Protein AF-A0A7C5R601-F1 (afdb_monomer_lite)

Foldseek 3Di:
DDDPVPCPPVNVVVVVVVVPDDPPDDPPDDFFEAEDEEDALFDCPPHCVRADPPSSPCVCVVCVVVQPPGPYYDYHYPYDDDPD

Structure (mmCIF, N/CA/C/O backbone):
data_AF-A0A7C5R601-F1
#
_entry.id   AF-A0A7C5R601-F1
#
loop_
_atom_site.group_PDB
_atom_site.id
_atom_site.type_symbol
_atom_site.label_atom_id
_atom_site.label_alt_id
_atom_site.label_comp_id
_atom_site.label_asym_id
_atom_site.label_entity_id
_atom_site.label_seq_id
_atom_site.pdbx_PDB_ins_code
_atom_site.Cartn_x
_atom_site.Cartn_y
_atom_site.Cartn_z
_atom_site.occupancy
_atom_site.B_iso_or_equiv
_atom_site.auth_seq_id
_atom_site.auth_comp_id
_atom_site.auth_asym_id
_atom_site.auth_atom_id
_atom_site.pdbx_PDB_model_num
ATOM 1 N N . MET A 1 1 ? -39.525 -13.829 60.886 1.00 48.53 1 MET A N 1
ATOM 2 C CA . MET A 1 1 ? -40.221 -12.682 60.268 1.00 48.53 1 MET A CA 1
ATOM 3 C C . MET A 1 1 ? -39.237 -11.522 60.263 1.00 48.53 1 MET A C 1
ATOM 5 O O . MET A 1 1 ? -38.994 -10.959 61.318 1.00 48.53 1 MET A O 1
ATOM 9 N N . PHE A 1 2 ? -38.550 -11.288 59.139 1.00 52.31 2 PHE A N 1
ATOM 10 C CA . PHE A 1 2 ? -37.565 -10.204 59.022 1.00 52.31 2 PHE A CA 1
ATOM 11 C C . PHE A 1 2 ? -38.290 -8.854 59.099 1.00 52.31 2 PHE A C 1
ATOM 13 O O . PHE A 1 2 ? -39.242 -8.624 58.356 1.00 52.31 2 PHE A O 1
ATOM 20 N N . ASP A 1 3 ? -37.871 -7.993 60.027 1.00 57.09 3 ASP A N 1
ATOM 21 C CA . ASP A 1 3 ? -38.430 -6.654 60.203 1.00 57.09 3 ASP A CA 1
ATOM 22 C C . ASP A 1 3 ? -37.899 -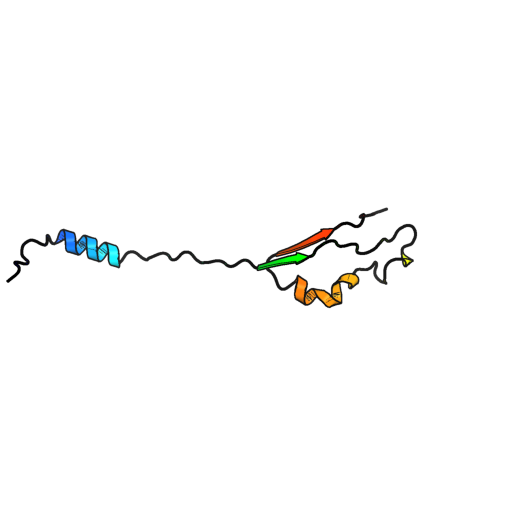5.716 59.106 1.00 57.09 3 ASP A C 1
ATOM 24 O O . ASP A 1 3 ? -36.708 -5.417 59.040 1.00 57.09 3 ASP A O 1
ATOM 28 N N . MET A 1 4 ? -38.792 -5.263 58.223 1.00 59.84 4 MET A N 1
ATOM 29 C CA . MET A 1 4 ? -38.481 -4.367 57.101 1.00 59.84 4 MET A CA 1
ATOM 30 C C . MET A 1 4 ? -38.343 -2.887 57.511 1.00 59.84 4 MET A C 1
ATOM 32 O O . MET A 1 4 ? -38.085 -2.038 56.659 1.00 59.84 4 MET A O 1
ATOM 36 N N . LYS A 1 5 ? -38.485 -2.534 58.796 1.00 58.62 5 LYS A N 1
ATOM 37 C CA . LYS A 1 5 ? -38.490 -1.132 59.266 1.00 58.62 5 LYS A CA 1
ATOM 38 C C . LYS A 1 5 ? -37.126 -0.424 59.233 1.00 58.62 5 LYS A C 1
ATOM 40 O O . LYS A 1 5 ? -37.068 0.782 59.457 1.00 58.62 5 LYS A O 1
ATOM 45 N N . GLY A 1 6 ? -36.031 -1.139 58.956 1.00 58.22 6 GLY A N 1
ATOM 46 C CA . GLY A 1 6 ? -34.668 -0.586 58.922 1.00 58.22 6 GLY A CA 1
ATOM 47 C C . GLY A 1 6 ? -34.228 0.012 57.579 1.00 58.22 6 GLY A C 1
ATOM 48 O O . GLY A 1 6 ? -33.183 0.663 57.515 1.00 58.22 6 GLY A O 1
ATOM 49 N N . PHE A 1 7 ? -34.998 -0.184 56.505 1.00 58.31 7 PHE A N 1
ATOM 50 C CA . PHE A 1 7 ? -34.629 0.306 55.179 1.00 58.31 7 PHE A CA 1
ATOM 51 C C . PHE A 1 7 ? -35.012 1.785 55.044 1.00 58.31 7 PHE A C 1
ATOM 53 O O . PHE A 1 7 ? -36.159 2.129 54.760 1.00 58.31 7 PHE A O 1
ATOM 60 N N . ARG A 1 8 ? -34.062 2.688 55.322 1.00 68.25 8 ARG A N 1
ATOM 61 C CA . ARG A 1 8 ? -34.297 4.135 55.234 1.00 68.25 8 ARG A CA 1
ATOM 62 C C . ARG A 1 8 ? -34.722 4.476 53.806 1.00 68.25 8 ARG A C 1
ATOM 64 O O . ARG A 1 8 ? -34.037 4.106 52.863 1.00 68.25 8 ARG A O 1
ATOM 71 N N . LEU A 1 9 ? -35.822 5.210 53.643 1.00 63.59 9 LEU A N 1
ATOM 72 C CA . LEU A 1 9 ? -36.385 5.618 52.346 1.00 63.59 9 LEU A CA 1
ATOM 73 C C . LEU A 1 9 ? -35.336 6.240 51.394 1.00 63.59 9 LEU A C 1
ATOM 75 O O . LEU A 1 9 ? -35.413 6.067 50.181 1.00 63.59 9 LEU A O 1
ATOM 79 N N . GLY A 1 10 ? -34.299 6.884 51.947 1.00 66.88 10 GLY A N 1
ATOM 80 C CA . GLY A 1 10 ? -33.145 7.374 51.188 1.00 66.88 10 GLY A CA 1
ATOM 81 C C . GLY A 1 10 ? -32.360 6.274 50.460 1.00 66.88 10 GLY A C 1
ATOM 82 O O . GLY A 1 10 ? -31.921 6.486 49.338 1.00 66.88 10 GLY A O 1
ATOM 83 N N . SER A 1 11 ? -32.240 5.075 51.029 1.00 69.69 11 SER A N 1
ATOM 84 C CA . SER A 1 11 ? -31.591 3.925 50.390 1.00 69.69 11 SER A CA 1
ATOM 85 C C . SER A 1 11 ? -32.365 3.427 49.162 1.00 69.69 11 SER A C 1
ATOM 87 O O . SER A 1 11 ? -31.736 3.041 48.183 1.00 69.69 11 SER A O 1
ATOM 89 N N . LEU A 1 12 ? -33.708 3.496 49.161 1.00 76.06 12 LEU A N 1
ATOM 90 C CA . LEU A 1 12 ? -34.521 3.188 47.967 1.00 76.06 12 LEU A CA 1
ATOM 91 C C . LEU A 1 12 ? -34.294 4.229 46.868 1.00 76.06 12 LEU A C 1
ATOM 93 O O . LEU A 1 12 ? -34.199 3.872 45.698 1.00 76.06 12 LEU A O 1
ATOM 97 N N . PHE A 1 13 ? -34.169 5.501 47.252 1.00 76.56 13 PHE A N 1
ATOM 98 C CA . PHE A 1 13 ? -33.889 6.594 46.326 1.00 76.56 13 PHE A CA 1
ATOM 99 C C . PHE A 1 13 ? -32.523 6.434 45.648 1.00 76.56 13 PHE A C 1
ATOM 101 O O . PHE A 1 13 ? -32.443 6.522 44.428 1.00 76.56 13 PHE A O 1
ATOM 108 N N . PHE A 1 14 ? -31.465 6.119 46.404 1.00 72.50 14 PHE A N 1
ATOM 109 C CA . PHE A 1 14 ? -30.131 5.882 45.837 1.00 72.50 14 PHE A CA 1
ATOM 110 C C . PHE A 1 14 ? -30.078 4.651 44.924 1.00 72.50 14 PHE A C 1
ATOM 112 O O . PHE A 1 14 ? -29.404 4.694 43.899 1.00 72.50 14 PHE A O 1
ATOM 119 N N . ILE A 1 15 ? -30.816 3.585 45.251 1.00 80.62 15 ILE A N 1
ATOM 120 C CA . ILE A 1 15 ? -30.940 2.404 44.385 1.00 80.62 15 ILE A CA 1
ATOM 121 C C . ILE A 1 15 ? -31.666 2.763 43.086 1.00 80.62 15 ILE A C 1
ATOM 123 O O . ILE A 1 15 ? -31.174 2.445 42.008 1.00 80.62 15 ILE A O 1
ATOM 127 N N . ALA A 1 16 ? -32.796 3.469 43.167 1.00 79.19 16 ALA A N 1
ATOM 128 C CA . ALA A 1 16 ? -33.529 3.919 41.986 1.00 79.19 16 ALA A CA 1
ATOM 129 C C . ALA A 1 16 ? -32.678 4.846 41.098 1.00 79.19 16 ALA A C 1
ATOM 131 O O . ALA A 1 16 ? -32.711 4.715 39.878 1.00 79.19 16 ALA A O 1
ATOM 132 N N . LEU A 1 17 ? -31.863 5.723 41.699 1.00 76.19 17 LEU A N 1
ATOM 133 C CA . LEU A 1 17 ? -30.926 6.591 40.981 1.00 76.19 17 LEU A CA 1
ATOM 134 C C . LEU A 1 17 ? -29.847 5.789 40.237 1.00 76.19 17 LEU A C 1
ATOM 136 O O . LEU A 1 17 ? -29.508 6.117 39.104 1.00 76.19 17 LEU A O 1
ATOM 140 N N . PHE A 1 18 ? -29.333 4.725 40.860 1.00 74.00 18 PHE A N 1
ATOM 141 C CA . PHE A 1 18 ? -28.341 3.828 40.263 1.00 74.00 18 PHE A CA 1
ATOM 142 C C . PHE A 1 18 ? -28.906 3.018 39.089 1.00 74.00 18 PHE A C 1
ATOM 144 O O . PHE A 1 18 ? -28.193 2.783 38.120 1.00 74.00 18 PHE A O 1
ATOM 151 N N . PHE A 1 19 ? -30.183 2.626 39.149 1.00 72.44 19 PHE A N 1
ATOM 152 C CA . PHE A 1 19 ? -30.870 1.934 38.051 1.00 72.44 19 PHE A CA 1
ATOM 153 C C . PHE A 1 19 ? -31.324 2.865 36.918 1.00 72.44 19 PHE A C 1
ATOM 155 O O . PHE A 1 19 ? -31.587 2.390 35.816 1.00 72.44 19 PHE A O 1
ATOM 162 N N . TRP A 1 20 ? -31.433 4.170 37.176 1.00 76.19 20 TRP A N 1
ATOM 163 C CA . TRP A 1 20 ? -31.816 5.168 36.172 1.00 76.19 20 TRP A CA 1
ATOM 164 C C . TRP A 1 20 ? -30.615 5.842 35.497 1.00 76.19 20 TRP A C 1
ATOM 166 O O . TRP A 1 20 ? -30.785 6.586 34.532 1.00 76.19 20 TRP A O 1
ATOM 176 N N . LEU A 1 21 ? -29.396 5.573 35.977 1.00 77.50 21 LEU A N 1
ATOM 177 C CA . LEU A 1 21 ? -28.180 6.031 35.323 1.00 77.50 21 LEU A CA 1
ATOM 178 C C . LEU A 1 21 ? -28.008 5.256 34.003 1.00 77.50 21 LEU A C 1
ATOM 180 O O . LEU A 1 21 ? -27.910 4.026 34.038 1.00 77.50 21 LEU A O 1
ATOM 184 N N . PRO A 1 22 ? -27.969 5.921 32.836 1.00 72.00 22 PRO A N 1
ATOM 185 C CA . PRO A 1 22 ? -27.678 5.226 31.595 1.00 72.00 22 PRO A CA 1
ATOM 186 C C . PRO A 1 22 ? -26.251 4.681 31.683 1.00 72.00 22 PRO A C 1
ATOM 188 O O . PRO A 1 22 ? -25.294 5.441 31.834 1.00 72.00 22 PRO A O 1
ATOM 191 N N . LEU A 1 23 ? -26.103 3.358 31.593 1.00 71.50 23 LEU A N 1
ATOM 192 C CA . LEU A 1 23 ? -24.822 2.741 31.274 1.00 71.50 23 LEU A CA 1
ATOM 193 C C . LEU A 1 23 ? -24.458 3.206 29.864 1.00 71.50 23 LEU A C 1
ATOM 195 O O . LEU A 1 23 ? -24.961 2.673 28.878 1.00 71.50 23 LEU A O 1
ATOM 199 N N . THR A 1 24 ? -23.630 4.242 29.758 1.00 68.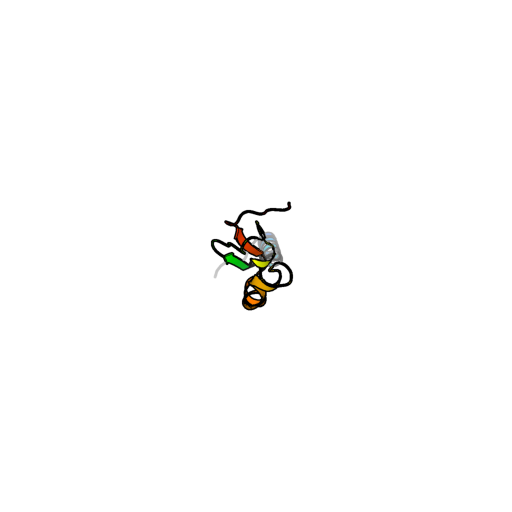75 24 THR A N 1
ATOM 200 C CA . THR A 1 24 ? -23.017 4.612 28.485 1.00 68.75 24 THR A CA 1
ATOM 201 C C . THR A 1 24 ? -22.074 3.476 28.105 1.00 68.75 24 THR A C 1
ATOM 203 O O . THR A 1 24 ? -20.975 3.370 28.655 1.00 68.75 24 THR A O 1
ATOM 206 N N . GLY A 1 25 ? -22.534 2.577 27.235 1.00 69.88 25 GLY A N 1
ATOM 207 C CA . GLY A 1 25 ? -21.682 1.559 26.635 1.00 69.88 25 GLY A CA 1
ATOM 208 C C . GLY A 1 25 ? -20.537 2.241 25.893 1.00 69.88 25 GLY A C 1
ATOM 209 O O . GLY A 1 25 ? -20.736 3.277 25.261 1.00 69.88 25 GLY A O 1
ATOM 210 N N . GLN A 1 26 ? -19.326 1.703 26.016 1.00 73.06 26 GLN A N 1
ATOM 211 C CA . GLN A 1 26 ? -18.262 2.069 25.089 1.00 73.06 26 GLN A CA 1
ATOM 212 C C . GLN A 1 26 ? -18.708 1.609 23.699 1.00 73.06 26 GLN A C 1
ATOM 214 O O . GLN A 1 26 ? -18.999 0.427 23.527 1.00 73.06 26 GLN A O 1
ATOM 219 N N . ASP A 1 27 ? -18.795 2.527 22.734 1.00 79.31 27 ASP A N 1
ATOM 220 C CA . ASP A 1 27 ? -18.902 2.139 21.329 1.00 79.31 27 ASP A CA 1
ATOM 221 C C . ASP A 1 27 ? -17.600 1.420 20.972 1.00 79.31 27 ASP A C 1
ATOM 223 O O . ASP A 1 27 ? -16.553 2.053 20.800 1.00 79.31 27 ASP A O 1
ATOM 227 N N . GLU A 1 28 ? -17.648 0.092 20.914 1.00 80.00 28 GLU A N 1
ATOM 228 C CA . GLU A 1 28 ? -16.552 -0.698 20.372 1.00 80.00 28 GLU A CA 1
ATOM 229 C C . GLU A 1 28 ? -16.436 -0.363 18.882 1.00 80.00 28 GLU A C 1
ATOM 231 O O . GLU A 1 28 ? -17.233 -0.797 18.052 1.00 80.00 28 GLU A O 1
ATOM 236 N N . LYS A 1 29 ? -15.470 0.498 18.550 1.00 89.06 29 LYS A N 1
ATOM 237 C CA . LYS A 1 29 ? -15.126 0.822 17.168 1.00 89.06 29 LYS A CA 1
ATOM 238 C C . LYS A 1 29 ? -14.057 -0.144 16.696 1.00 89.06 29 LYS A C 1
ATOM 240 O O . LYS A 1 29 ? -12.919 -0.087 17.158 1.00 89.06 29 LYS A O 1
ATOM 245 N N . GLU A 1 30 ? -14.426 -1.003 15.762 1.00 93.50 30 GLU A N 1
ATOM 246 C CA . GLU A 1 30 ? -13.466 -1.812 15.026 1.00 93.50 30 GLU A CA 1
ATOM 247 C C . GLU A 1 30 ? -12.773 -0.953 13.960 1.00 93.50 30 GLU A C 1
ATOM 249 O O . GLU A 1 30 ? -13.393 -0.089 13.341 1.00 93.50 30 GLU A O 1
ATOM 254 N N . VAL A 1 31 ? -11.471 -1.181 13.773 1.00 96.06 31 VAL A N 1
ATOM 255 C CA . VAL A 1 31 ? -10.670 -0.583 12.699 1.00 96.06 31 VAL A CA 1
ATOM 256 C C . VAL A 1 31 ? -9.997 -1.719 11.946 1.00 96.06 31 VAL A C 1
ATOM 258 O O . VAL A 1 31 ? -9.302 -2.547 12.539 1.00 96.06 31 VAL A O 1
ATOM 261 N N . THR A 1 32 ? -10.195 -1.754 10.638 1.00 97.94 32 THR A N 1
ATOM 262 C CA . THR A 1 32 ? -9.639 -2.751 9.729 1.00 97.94 32 THR A CA 1
ATOM 263 C C . THR A 1 32 ? -8.384 -2.215 9.049 1.00 97.94 32 THR A C 1
ATOM 265 O O . THR A 1 32 ? -8.324 -1.063 8.618 1.00 97.94 32 THR A O 1
ATOM 268 N N . ILE A 1 33 ? -7.347 -3.050 8.975 1.00 98.06 33 ILE A N 1
ATOM 269 C CA . ILE A 1 33 ? -6.038 -2.665 8.443 1.00 98.06 33 ILE A CA 1
ATOM 270 C C . ILE A 1 33 ? -5.553 -3.733 7.469 1.00 98.06 33 ILE A C 1
ATOM 272 O O . ILE A 1 33 ? -5.544 -4.918 7.805 1.00 98.06 33 ILE A O 1
ATOM 276 N N . ILE A 1 34 ? -5.082 -3.308 6.298 1.00 98.56 34 ILE A N 1
ATOM 277 C CA . ILE A 1 34 ? -4.349 -4.159 5.356 1.00 98.56 34 ILE A CA 1
ATOM 278 C C . ILE A 1 34 ? -2.902 -3.678 5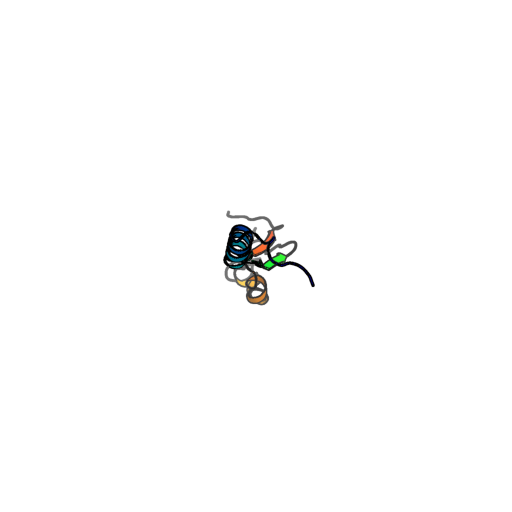.270 1.00 98.56 34 ILE A C 1
ATOM 280 O O . ILE A 1 34 ? -2.619 -2.530 4.936 1.00 98.56 34 ILE A O 1
ATOM 284 N N . GLY A 1 35 ? -1.971 -4.583 5.559 1.00 97.44 35 GLY A N 1
ATOM 285 C CA . GLY A 1 35 ? -0.543 -4.371 5.358 1.00 97.44 35 GLY A CA 1
ATOM 286 C C . GLY A 1 35 ? -0.033 -5.290 4.257 1.00 97.44 35 GLY A C 1
ATOM 287 O O . GLY A 1 35 ? -0.260 -6.499 4.313 1.00 97.44 35 GLY A O 1
ATOM 288 N N . VAL A 1 36 ? 0.671 -4.735 3.277 1.00 96.88 36 VAL A N 1
ATOM 289 C CA . VAL A 1 36 ? 1.472 -5.516 2.325 1.00 96.88 36 VAL A CA 1
ATOM 290 C C . VAL A 1 36 ? 2.957 -5.370 2.644 1.00 96.88 36 VAL A C 1
ATOM 292 O O . VAL A 1 36 ? 3.375 -4.410 3.292 1.00 96.88 36 VAL A O 1
ATOM 295 N N . GLY A 1 37 ? 3.749 -6.355 2.227 1.00 95.69 37 GLY A N 1
ATOM 296 C CA . GLY A 1 37 ? 5.199 -6.327 2.396 1.00 95.69 37 GLY A CA 1
ATOM 297 C C . GLY A 1 37 ? 5.878 -5.354 1.432 1.00 95.69 37 GLY A C 1
ATOM 298 O O . GLY A 1 37 ? 5.340 -4.301 1.085 1.00 95.69 37 GLY A O 1
ATOM 299 N N . ASP A 1 38 ? 7.069 -5.736 0.993 1.00 95.56 38 ASP A N 1
ATOM 300 C CA . ASP A 1 38 ? 7.886 -4.932 0.094 1.00 95.56 38 ASP A CA 1
ATOM 301 C C . ASP A 1 38 ? 7.225 -4.770 -1.279 1.00 95.56 38 ASP A C 1
ATOM 303 O O . ASP A 1 38 ? 6.737 -5.721 -1.893 1.00 95.56 38 ASP A O 1
ATOM 307 N N . MET A 1 39 ? 7.233 -3.539 -1.771 1.00 93.19 39 MET A N 1
ATOM 308 C CA . MET A 1 39 ? 6.697 -3.133 -3.056 1.00 93.19 39 MET A CA 1
ATOM 309 C C . MET A 1 39 ? 7.801 -2.470 -3.874 1.00 93.19 39 MET A C 1
ATOM 311 O O . MET A 1 39 ? 8.387 -1.465 -3.468 1.00 93.19 39 MET A O 1
ATOM 315 N N . MET A 1 40 ? 8.031 -3.006 -5.070 1.00 92.12 40 MET A N 1
ATOM 316 C CA . MET A 1 40 ? 8.911 -2.433 -6.087 1.00 92.12 40 MET A CA 1
ATOM 317 C C . MET A 1 40 ? 8.112 -2.289 -7.394 1.00 92.12 40 MET A C 1
ATOM 319 O O . MET A 1 40 ? 8.113 -3.210 -8.210 1.00 92.12 40 MET A O 1
ATOM 323 N N . PRO A 1 41 ? 7.396 -1.169 -7.620 1.00 89.31 41 PRO A N 1
ATOM 324 C CA . PRO A 1 41 ? 6.530 -0.988 -8.796 1.00 89.31 41 PRO A CA 1
ATOM 325 C C . PRO A 1 41 ? 7.287 -0.885 -10.137 1.00 89.31 41 PRO A C 1
ATOM 327 O O . PRO A 1 41 ? 6.672 -0.776 -11.193 1.00 89.31 41 PRO A O 1
ATOM 330 N N . GLY A 1 42 ? 8.619 -0.941 -10.121 1.00 90.38 42 GLY A N 1
ATOM 331 C CA . GLY A 1 42 ? 9.475 -0.784 -11.294 1.00 90.38 42 GLY A CA 1
ATOM 332 C C . GLY A 1 42 ? 10.083 0.615 -11.385 1.00 90.38 42 GLY A C 1
ATOM 333 O O . GLY A 1 42 ? 9.992 1.411 -10.454 1.00 90.38 42 GLY A O 1
ATOM 334 N N . THR A 1 43 ? 10.742 0.904 -12.508 1.00 90.44 43 THR A N 1
ATOM 335 C CA . THR A 1 43 ? 11.449 2.172 -12.737 1.00 90.44 43 THR A CA 1
ATOM 336 C C . THR A 1 43 ? 11.240 2.670 -14.160 1.00 90.44 43 THR A C 1
ATOM 338 O O . THR A 1 43 ? 11.141 1.879 -15.094 1.00 90.44 43 THR A O 1
ATOM 341 N N . ASN A 1 44 ? 11.191 3.991 -14.325 1.00 89.31 44 ASN A N 1
ATOM 342 C CA . ASN A 1 44 ? 11.178 4.679 -15.616 1.00 89.31 44 ASN A CA 1
ATOM 343 C C . ASN A 1 44 ? 12.586 5.126 -16.065 1.00 89.31 44 ASN A C 1
ATOM 345 O O . ASN A 1 44 ? 12.701 5.851 -17.056 1.00 89.31 44 ASN A O 1
ATOM 349 N N . TYR A 1 45 ? 13.641 4.724 -15.345 1.00 90.00 45 TYR A N 1
ATOM 350 C CA . TYR A 1 45 ? 15.024 5.100 -15.623 1.00 90.00 45 TYR A CA 1
ATOM 351 C C . TYR A 1 45 ? 15.876 3.896 -16.077 1.00 90.00 45 TYR A C 1
ATOM 353 O O . TYR A 1 45 ? 15.788 2.819 -15.485 1.00 90.00 45 TYR A O 1
ATOM 361 N N . PRO A 1 46 ? 16.740 4.059 -17.101 1.00 90.38 46 PRO A N 1
ATOM 362 C CA . PRO A 1 46 ? 16.895 5.251 -17.943 1.00 90.38 46 PRO A CA 1
ATOM 363 C C . PRO A 1 46 ? 15.816 5.382 -19.030 1.00 90.38 46 PRO A C 1
ATOM 365 O O . PRO A 1 46 ? 15.820 6.363 -19.769 1.00 90.38 46 PRO A O 1
ATOM 368 N N . SER A 1 47 ? 14.909 4.407 -19.162 1.00 91.06 47 SER A N 1
ATOM 369 C CA . SER A 1 47 ? 13.863 4.418 -20.187 1.00 91.06 47 SER A CA 1
ATOM 370 C C . SER A 1 47 ? 12.465 4.277 -19.596 1.00 91.06 47 SER A C 1
ATOM 372 O O . SER A 1 47 ? 12.172 3.335 -18.862 1.00 91.06 47 SER A O 1
ATOM 374 N N . ARG A 1 48 ? 11.549 5.147 -20.039 1.00 89.00 48 ARG A N 1
ATOM 375 C CA . ARG A 1 48 ? 10.117 5.063 -19.705 1.00 89.00 48 ARG A CA 1
ATOM 376 C C . ARG A 1 48 ? 9.461 3.778 -20.206 1.00 89.00 48 ARG A C 1
ATOM 378 O O . ARG A 1 48 ? 8.444 3.375 -19.660 1.00 89.00 48 ARG A O 1
ATOM 385 N N . SER A 1 49 ? 10.045 3.130 -21.216 1.00 91.75 49 SER A N 1
ATOM 386 C CA . SER A 1 49 ? 9.538 1.872 -21.774 1.00 91.75 49 SER A CA 1
ATOM 387 C C . SER A 1 49 ? 9.674 0.674 -20.829 1.00 91.75 49 SER A C 1
ATOM 389 O O . SER A 1 49 ? 9.231 -0.413 -21.180 1.00 91.75 49 SER A O 1
ATOM 391 N N . TYR A 1 50 ? 10.348 0.832 -19.686 1.00 91.94 50 TYR A N 1
ATOM 392 C CA . TYR A 1 50 ? 10.492 -0.224 -18.680 1.00 91.94 50 TYR A CA 1
ATOM 393 C C . TYR A 1 50 ? 9.231 -0.407 -17.839 1.00 91.94 50 TYR A C 1
ATOM 395 O O . TYR A 1 50 ? 8.989 -1.500 -17.331 1.00 91.94 50 TYR A O 1
ATOM 403 N N . LEU A 1 51 ? 8.420 0.643 -17.711 1.00 92.56 51 LEU A N 1
ATOM 404 C CA . LEU A 1 51 ? 7.106 0.532 -17.103 1.00 92.56 51 LEU A CA 1
ATOM 405 C C . LEU A 1 51 ? 6.075 0.097 -18.152 1.00 92.56 51 LEU A C 1
ATOM 407 O O . LEU A 1 51 ? 6.226 0.403 -19.340 1.00 92.56 51 LEU A O 1
ATOM 411 N N . PRO A 1 52 ? 4.991 -0.572 -17.721 1.00 92.25 52 PRO A N 1
ATOM 412 C CA . PRO A 1 52 ? 3.806 -0.741 -18.551 1.00 92.25 52 PRO A CA 1
ATOM 413 C C . PRO A 1 52 ? 3.268 0.609 -19.071 1.00 92.25 52 PRO A C 1
ATOM 415 O O . PRO A 1 52 ? 3.645 1.669 -18.552 1.00 92.25 52 PRO A O 1
ATOM 418 N N . PRO A 1 53 ? 2.344 0.590 -20.055 1.00 90.25 53 PRO A N 1
ATOM 419 C CA . PRO A 1 53 ? 1.638 1.789 -20.503 1.00 90.25 53 PRO A CA 1
ATOM 420 C C . PRO A 1 53 ? 1.093 2.630 -19.339 1.00 90.25 53 PRO A C 1
ATOM 422 O O . PRO A 1 53 ? 0.869 2.127 -18.236 1.00 90.25 53 PRO A O 1
ATOM 425 N N . ASP A 1 54 ? 0.905 3.925 -19.586 1.00 90.38 54 ASP A N 1
ATOM 426 C CA . ASP A 1 54 ? 0.451 4.902 -18.586 1.00 90.38 54 ASP A CA 1
ATOM 427 C C . ASP A 1 54 ? 1.376 5.018 -17.358 1.00 90.38 54 ASP A C 1
ATOM 429 O O . ASP A 1 54 ? 0.945 5.371 -16.262 1.00 90.38 54 ASP A O 1
ATOM 433 N N . GLY A 1 55 ? 2.667 4.705 -17.527 1.00 88.06 55 GLY A N 1
ATOM 434 C CA . GLY A 1 55 ? 3.665 4.821 -16.462 1.00 88.06 55 GLY A CA 1
ATOM 435 C C . GLY A 1 55 ? 3.440 3.843 -15.310 1.00 88.06 55 GLY A C 1
ATOM 436 O O . GLY A 1 55 ? 3.785 4.152 -14.175 1.00 88.06 55 GLY A O 1
ATOM 437 N N . GLY A 1 56 ? 2.831 2.683 -15.576 1.00 90.38 56 GLY A N 1
ATOM 438 C CA . GLY A 1 56 ? 2.562 1.680 -14.546 1.00 90.38 56 GLY A CA 1
ATOM 439 C C . GLY A 1 56 ? 1.398 2.020 -13.606 1.00 90.38 56 GLY A C 1
ATOM 440 O O . GLY A 1 56 ? 1.204 1.321 -12.616 1.00 90.38 56 GLY A O 1
ATOM 441 N N . ALA A 1 57 ? 0.568 3.026 -13.907 1.00 91.19 57 ALA A N 1
ATOM 442 C CA . ALA A 1 57 ? -0.589 3.381 -13.071 1.00 91.19 57 ALA A CA 1
ATOM 443 C C . ALA A 1 57 ? -1.548 2.196 -12.807 1.00 91.19 57 ALA A C 1
ATOM 445 O O . ALA A 1 57 ? -2.223 2.146 -11.781 1.00 91.19 57 ALA A O 1
ATOM 446 N N . GLY A 1 58 ? -1.590 1.221 -13.721 1.00 93.38 58 GLY A N 1
ATOM 447 C CA . GLY A 1 58 ? -2.413 0.016 -13.609 1.00 93.38 58 GLY A CA 1
ATOM 448 C C . GLY A 1 58 ? -1.796 -1.159 -12.841 1.00 93.38 58 GLY A C 1
ATOM 449 O O . GLY A 1 58 ? -2.447 -2.197 -12.764 1.00 93.38 58 GLY A O 1
ATOM 450 N N . LEU A 1 59 ? -0.581 -1.044 -12.288 1.00 93.38 59 LEU A N 1
ATOM 451 C CA . LEU A 1 59 ? 0.154 -2.173 -11.683 1.00 93.38 59 LEU A CA 1
ATOM 452 C C . LEU A 1 59 ? -0.614 -2.894 -10.568 1.00 93.38 59 LEU A C 1
ATOM 454 O O . LEU A 1 59 ? -0.503 -4.106 -10.430 1.00 93.38 59 LEU A O 1
ATOM 458 N N . LEU A 1 60 ? -1.402 -2.155 -9.785 1.00 94.31 60 LEU A N 1
ATOM 459 C CA . LEU A 1 60 ? -2.153 -2.696 -8.649 1.00 94.31 60 LEU A CA 1
ATOM 460 C C . LEU A 1 60 ? -3.628 -2.969 -8.970 1.00 94.31 60 LEU A C 1
ATOM 462 O O . LEU A 1 60 ? -4.399 -3.285 -8.065 1.00 94.31 60 LEU A O 1
ATOM 466 N N . ARG A 1 61 ? -4.049 -2.843 -10.236 1.00 95.81 61 ARG A N 1
ATOM 467 C CA . ARG A 1 61 ? -5.470 -2.906 -10.612 1.00 95.81 61 ARG A CA 1
ATOM 468 C C . ARG A 1 61 ? -6.130 -4.225 -10.212 1.00 95.81 61 ARG A C 1
ATOM 470 O O . ARG A 1 61 ? -7.258 -4.211 -9.731 1.00 95.81 61 ARG A O 1
ATOM 477 N N . ASP A 1 62 ? -5.412 -5.333 -10.344 1.00 95.81 62 ASP A N 1
ATOM 478 C CA . ASP A 1 62 ? -5.952 -6.670 -10.070 1.00 95.81 62 ASP A CA 1
ATOM 479 C C . ASP A 1 62 ? -6.171 -6.935 -8.570 1.00 95.81 62 ASP A C 1
ATOM 481 O O . ASP A 1 62 ? -6.991 -7.774 -8.203 1.00 95.81 62 ASP A O 1
ATOM 485 N N . VAL A 1 63 ? -5.480 -6.196 -7.693 1.00 96.00 63 VAL A N 1
ATOM 486 C CA . VAL A 1 63 ? -5.598 -6.306 -6.226 1.00 96.00 63 VAL A CA 1
ATOM 487 C C . VAL A 1 63 ? -6.305 -5.107 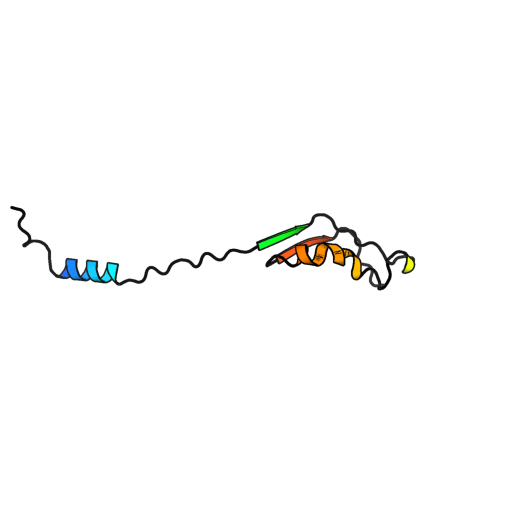-5.593 1.00 96.00 63 VAL A C 1
ATOM 489 O O . VAL A 1 63 ? -6.476 -5.060 -4.377 1.00 96.00 63 VAL A O 1
ATOM 492 N N . GLN A 1 64 ? -6.743 -4.138 -6.398 1.00 97.00 64 GLN A N 1
ATOM 493 C CA . GLN A 1 64 ? -7.322 -2.883 -5.924 1.00 97.00 64 GLN A CA 1
ATOM 494 C C . GLN A 1 64 ? -8.526 -3.105 -5.003 1.00 97.00 64 GLN A C 1
ATOM 496 O O . GLN A 1 64 ? -8.621 -2.457 -3.965 1.00 97.00 64 GLN A O 1
ATOM 501 N N . SER A 1 65 ? -9.412 -4.043 -5.347 1.00 98.06 65 SER A N 1
ATOM 502 C CA . SER A 1 65 ? -10.591 -4.360 -4.532 1.00 98.06 65 SER A CA 1
ATOM 503 C C . SER A 1 65 ? -10.226 -4.895 -3.148 1.00 98.06 65 SER A C 1
ATOM 505 O O . SER A 1 65 ? -10.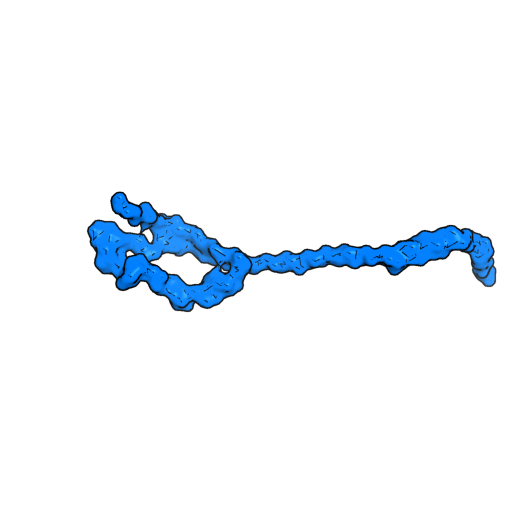919 -4.590 -2.185 1.00 98.06 65 SER A O 1
ATOM 507 N N . ILE A 1 66 ? -9.126 -5.645 -3.039 1.00 98.12 66 ILE A N 1
ATOM 508 C CA . ILE A 1 66 ? -8.602 -6.147 -1.767 1.00 98.12 66 ILE A CA 1
ATOM 509 C C . ILE A 1 66 ? -8.001 -4.983 -0.982 1.00 98.12 66 ILE A C 1
ATOM 511 O O . ILE A 1 66 ? -8.401 -4.743 0.148 1.00 98.12 66 ILE A O 1
ATOM 515 N N . LEU A 1 67 ? -7.092 -4.215 -1.593 1.00 97.50 67 LEU A N 1
ATOM 516 C CA . LEU A 1 67 ? -6.390 -3.108 -0.932 1.00 97.50 67 LEU A CA 1
ATOM 517 C C . LEU A 1 67 ? -7.322 -1.968 -0.492 1.00 97.50 67 LEU A C 1
ATOM 519 O O . LEU A 1 67 ? -6.958 -1.194 0.384 1.00 97.50 67 LEU A O 1
ATOM 523 N N . GLN A 1 68 ? -8.509 -1.845 -1.081 1.00 97.69 68 GLN A N 1
ATOM 524 C CA . GLN A 1 68 ? -9.522 -0.861 -0.686 1.00 97.69 68 GLN A CA 1
ATOM 525 C C . GLN A 1 68 ? -10.531 -1.402 0.340 1.00 97.69 68 GLN A C 1
ATOM 527 O O . GLN A 1 68 ? -11.410 -0.661 0.771 1.00 97.69 68 GLN A O 1
ATOM 532 N N . ASN A 1 69 ? -10.426 -2.671 0.744 1.00 98.12 69 ASN A N 1
ATOM 533 C CA . ASN A 1 69 ? -11.331 -3.306 1.703 1.00 98.12 69 ASN A CA 1
ATOM 534 C C . ASN A 1 69 ? -10.841 -3.174 3.159 1.00 98.12 69 ASN A C 1
ATOM 536 O O . ASN A 1 69 ? -10.908 -4.126 3.929 1.00 98.12 69 ASN A O 1
ATOM 540 N N . ALA A 1 70 ? -10.325 -2.002 3.527 1.00 98.00 70 ALA A N 1
ATOM 541 C CA . ALA A 1 70 ? -9.933 -1.677 4.894 1.00 98.00 70 ALA A CA 1
ATOM 542 C C . ALA A 1 70 ? -10.033 -0.171 5.152 1.00 98.00 70 ALA A C 1
ATOM 544 O O . ALA A 1 70 ? -9.993 0.628 4.215 1.00 98.00 70 ALA A O 1
ATOM 545 N N . ASP A 1 71 ? -10.114 0.214 6.425 1.00 97.88 71 ASP A N 1
ATOM 546 C CA . ASP A 1 71 ? -10.069 1.619 6.840 1.00 97.88 71 ASP A CA 1
ATOM 547 C C . ASP A 1 71 ? -8.702 2.243 6.531 1.00 97.88 71 ASP A C 1
ATOM 549 O O . ASP A 1 71 ? -8.610 3.410 6.147 1.00 97.88 71 ASP A O 1
ATOM 553 N N . VAL A 1 72 ? -7.630 1.457 6.680 1.00 98.06 72 VAL A N 1
ATOM 554 C CA . VAL A 1 72 ? -6.262 1.860 6.345 1.00 98.06 72 VAL A CA 1
ATOM 555 C C . VAL A 1 72 ? -5.538 0.733 5.620 1.00 98.06 72 VAL A C 1
ATOM 557 O O . VAL A 1 72 ? -5.466 -0.393 6.110 1.00 98.06 72 VAL A O 1
ATOM 560 N N . THR A 1 73 ? -4.907 1.073 4.498 1.00 98.06 73 THR A N 1
ATOM 561 C CA . THR A 1 73 ? -4.018 0.167 3.767 1.00 98.06 73 THR A CA 1
ATOM 562 C C . THR A 1 73 ? -2.653 0.805 3.573 1.00 98.06 73 THR A C 1
ATOM 564 O O . THR A 1 73 ? -2.559 1.958 3.153 1.00 98.06 73 THR A O 1
ATOM 567 N N . PHE A 1 74 ? -1.588 0.060 3.862 1.00 97.31 74 PHE A N 1
ATOM 568 C CA . PHE A 1 74 ? -0.210 0.509 3.670 1.00 97.31 74 PHE A CA 1
ATOM 569 C C . PHE A 1 74 ? 0.697 -0.627 3.188 1.00 97.31 74 PHE A C 1
ATOM 571 O O . PHE A 1 74 ? 0.352 -1.806 3.272 1.00 97.31 74 PHE A O 1
ATOM 578 N N . GLY A 1 75 ? 1.880 -0.264 2.698 1.00 95.44 75 GLY A N 1
ATOM 579 C CA . GLY A 1 75 ? 2.910 -1.211 2.288 1.00 95.44 75 GLY A CA 1
ATOM 580 C C . GLY A 1 75 ? 4.304 -0.607 2.361 1.00 95.44 75 GLY A C 1
ATOM 581 O O . GLY A 1 75 ? 4.446 0.615 2.452 1.00 95.44 75 GLY A O 1
ATOM 582 N N . ASN A 1 76 ? 5.330 -1.454 2.318 1.00 96.31 76 ASN A N 1
ATOM 583 C CA . ASN A 1 76 ? 6.717 -1.005 2.344 1.00 96.31 76 ASN A CA 1
ATOM 584 C C . ASN A 1 76 ? 7.195 -0.690 0.922 1.00 96.31 76 ASN A C 1
ATOM 586 O O . ASN A 1 76 ? 7.360 -1.596 0.115 1.00 96.31 76 ASN A O 1
ATOM 590 N N . LEU A 1 77 ? 7.412 0.579 0.585 1.00 93.75 77 LEU A N 1
ATOM 591 C CA . LEU A 1 77 ? 7.970 0.948 -0.715 1.00 93.75 77 LEU A CA 1
ATOM 592 C C . LEU A 1 77 ? 9.498 0.800 -0.683 1.00 93.75 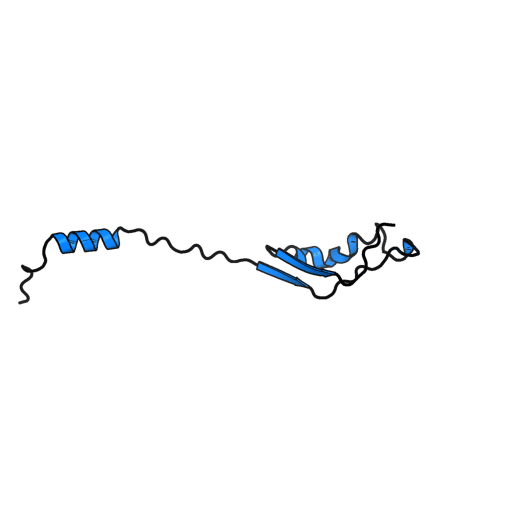77 LEU A C 1
ATOM 594 O O . LEU A 1 77 ? 10.184 1.631 -0.095 1.00 93.75 77 LEU A O 1
ATOM 598 N N . GLU A 1 78 ? 10.017 -0.237 -1.335 1.00 94.56 78 GLU A N 1
ATOM 599 C CA . GLU A 1 78 ? 11.460 -0.525 -1.386 1.00 94.56 78 GLU A CA 1
ATOM 600 C C . GLU A 1 78 ? 12.123 0.084 -2.636 1.00 94.56 78 GLU A C 1
ATOM 602 O O . GLU A 1 78 ? 13.283 0.495 -2.607 1.00 94.56 78 GLU A O 1
ATOM 607 N N . GLY A 1 79 ? 11.344 0.258 -3.711 1.00 87.25 79 GLY A N 1
ATOM 608 C CA . GLY A 1 79 ? 11.809 0.887 -4.945 1.00 87.25 79 GLY A CA 1
ATOM 609 C C . GLY A 1 79 ? 12.102 2.388 -4.810 1.00 87.25 79 GLY A C 1
ATOM 610 O O . GLY A 1 79 ? 11.427 3.125 -4.093 1.00 87.25 79 GLY A O 1
ATOM 611 N N . THR A 1 80 ? 13.089 2.871 -5.568 1.00 86.38 80 THR A N 1
ATOM 612 C CA . THR A 1 80 ? 13.431 4.300 -5.637 1.00 86.38 80 THR A CA 1
ATOM 613 C C . THR A 1 80 ? 12.367 5.098 -6.391 1.00 86.38 80 THR A C 1
ATOM 615 O O . THR A 1 80 ? 11.970 4.729 -7.495 1.00 86.38 80 THR A O 1
ATOM 618 N N . LEU A 1 81 ? 11.961 6.238 -5.830 1.00 84.88 81 LEU A N 1
ATOM 619 C CA . LEU A 1 81 ? 11.185 7.248 -6.546 1.00 84.88 81 LEU A CA 1
ATOM 620 C C . LEU A 1 81 ? 12.147 8.186 -7.282 1.00 84.88 81 LEU A C 1
ATOM 622 O O . LEU A 1 81 ? 12.996 8.813 -6.654 1.00 84.88 81 LEU A O 1
ATOM 626 N N . TYR A 1 82 ? 12.021 8.260 -8.605 1.00 80.88 82 TYR A N 1
ATOM 627 C CA . TYR A 1 82 ? 12.797 9.161 -9.456 1.00 80.88 82 TYR A CA 1
ATOM 628 C C . TYR A 1 82 ? 11.843 10.083 -10.218 1.00 80.88 82 TYR A C 1
ATOM 630 O O . TYR A 1 82 ? 10.990 9.612 -10.974 1.00 80.88 82 TYR A O 1
ATOM 638 N N . ASP A 1 83 ? 11.964 11.389 -9.994 1.00 73.62 83 ASP A N 1
ATOM 639 C CA . ASP A 1 83 ? 11.117 12.432 -10.582 1.00 73.62 83 ASP A CA 1
ATOM 640 C C . ASP A 1 83 ? 11.767 13.176 -11.762 1.00 73.62 83 ASP A C 1
ATOM 642 O O . ASP A 1 83 ? 11.049 13.863 -12.494 1.00 73.62 83 ASP A O 1
ATOM 646 N N . GLY A 1 84 ? 13.059 12.945 -12.031 1.00 65.25 84 GLY A N 1
ATOM 647 C CA . GLY A 1 84 ? 13.786 13.537 -13.162 1.00 65.25 84 GLY A CA 1
ATOM 648 C C . GLY A 1 84 ? 14.839 14.539 -12.732 1.00 65.25 84 GLY A C 1
ATOM 649 O O . GLY A 1 84 ? 14.448 15.662 -12.356 1.00 65.25 84 GLY A O 1
#

Secondary structure (DSSP, 8-state):
---GGGS-HHHHHHHHHHHHS-----------EEEEEEE-----SS-GGGSPGGGGTTTTGGGHHHHTSSSEEEEEE-SPP---

pLDDT: mean 84.79, std 13.08, range [48.53, 98.56]

Radius of gyration: 31.19 Å; chains: 1; bounding box: 57×26×82 Å

Sequence (84 aa):
MFDMKGFRLGSLFFIALFFWLPLTGQDEKEVTIIGVGDMMPGTNYPSRSYLPPDGGAGLLRDVQSILQNADVTFGNLEGTLYDG